Protein AF-A0A540WH13-F1 (afdb_monomer_lite)

Radius of gyration: 17.5 Å; chains: 1; bounding box: 42×27×44 Å

Sequence (142 aa):
AKARTNVIASYANALDASNQALQRQLSTQAQRVGMGDREYEIQQRINDAYADQADKLRELQLQMNAGQIDQETFEAERAQLLSKTLDRLQLIKDGYDELRQAEGNWLAGASAAWANYQQQASNAAQQMGDVVGTVIGGFEDA

Organism: NCBI:txid2590453

Secondary structure (DSSP, 8-state):
-HHHHHHHHHHHHHHHHHHHHHHHHHHHHTTS--HHHHHHHHHHHHHHHHHHHHHHHHHHHHHHHTTSS-HHHHHHHHHHHHHHHHHHHHHHHHHHHHHHHHH-S-TTTHHHHHHHHHHHHHHHHHHHHHHHHHHHHHHH--

pLDDT: mean 76.47, std 14.08, range [38.59, 97.5]

InterPro domains:
  IPR006431 Bacteriophage tail tape measure, C-terminal [PF09718] (104-142)

Structure (mmCIF, N/CA/C/O backbone):
data_AF-A0A540WH13-F1
#
_entry.id   AF-A0A540WH13-F1
#
loop_
_atom_site.group_PDB
_atom_site.id
_atom_site.type_symbol
_atom_site.label_atom_id
_atom_site.label_alt_id
_atom_site.label_comp_id
_atom_site.label_asym_id
_atom_site.label_entity_id
_atom_site.label_seq_id
_atom_site.pdbx_PDB_ins_code
_atom_site.Cartn_x
_atom_site.Cartn_y
_atom_site.Cartn_z
_atom_site.occupancy
_atom_site.B_iso_or_equiv
_atom_site.auth_seq_id
_atom_site.auth_comp_id
_atom_site.auth_asym_id
_atom_site.auth_atom_id
_atom_site.pdbx_PDB_model_num
ATOM 1 N N . ALA A 1 1 ? -20.656 -8.859 17.158 1.00 63.62 1 ALA A N 1
ATOM 2 C CA . ALA A 1 1 ? -20.284 -9.827 16.105 1.00 63.62 1 ALA A CA 1
ATOM 3 C C . ALA A 1 1 ? -20.591 -9.312 14.690 1.00 63.62 1 ALA A C 1
ATOM 5 O O . ALA A 1 1 ? -19.710 -8.713 14.097 1.00 63.62 1 ALA A O 1
ATOM 6 N N . LYS A 1 2 ? -21.822 -9.422 14.156 1.00 74.38 2 LYS A N 1
ATOM 7 C CA . LYS A 1 2 ? -22.111 -9.183 12.717 1.00 74.38 2 LYS A CA 1
ATOM 8 C C . LYS A 1 2 ? -21.697 -7.810 12.152 1.00 74.38 2 LYS A C 1
ATOM 10 O O . LYS A 1 2 ? -21.185 -7.741 11.041 1.00 74.38 2 LYS A O 1
ATOM 15 N N . ALA A 1 3 ? -21.896 -6.723 12.902 1.00 76.94 3 ALA A N 1
ATOM 16 C CA . ALA A 1 3 ? -21.484 -5.382 12.468 1.00 76.94 3 ALA A CA 1
ATOM 17 C C . ALA A 1 3 ? -19.953 -5.253 12.339 1.00 76.94 3 ALA A C 1
ATOM 19 O O . ALA A 1 3 ? -19.477 -4.711 11.349 1.00 76.94 3 ALA A O 1
ATOM 20 N N . ARG A 1 4 ? -19.196 -5.828 13.284 1.00 79.69 4 ARG A N 1
ATOM 21 C CA . ARG A 1 4 ? -17.725 -5.872 13.265 1.00 79.69 4 ARG A CA 1
ATOM 22 C C . ARG A 1 4 ? -17.208 -6.641 12.049 1.00 79.69 4 ARG A C 1
ATOM 24 O O . ARG A 1 4 ? -16.381 -6.133 11.304 1.00 79.69 4 ARG A O 1
ATOM 31 N N . THR A 1 5 ? -17.758 -7.831 11.806 1.00 77.56 5 THR A N 1
ATOM 32 C CA . THR A 1 5 ? -17.399 -8.663 10.648 1.00 77.56 5 THR A CA 1
ATOM 33 C C . THR A 1 5 ? -17.598 -7.916 9.328 1.00 77.56 5 THR A C 1
ATOM 35 O O . THR A 1 5 ? -16.755 -7.997 8.440 1.00 77.56 5 THR A O 1
ATOM 38 N N . ASN A 1 6 ? -18.683 -7.145 9.206 1.00 84.31 6 ASN A N 1
ATOM 39 C CA . ASN A 1 6 ? -18.946 -6.348 8.009 1.00 84.31 6 ASN A CA 1
ATOM 40 C C . ASN A 1 6 ? -17.923 -5.218 7.812 1.00 84.31 6 ASN A C 1
ATOM 42 O O . ASN A 1 6 ? -17.536 -4.958 6.676 1.00 84.31 6 ASN A O 1
ATOM 46 N N . VAL A 1 7 ? -17.485 -4.562 8.893 1.00 84.56 7 VAL A N 1
ATOM 47 C CA . VAL A 1 7 ? -16.480 -3.486 8.843 1.00 84.56 7 VAL A CA 1
ATOM 48 C C . VAL A 1 7 ? -15.136 -4.036 8.362 1.00 84.56 7 VAL A C 1
ATOM 50 O O . VAL A 1 7 ? -14.647 -3.587 7.325 1.00 84.56 7 VAL A O 1
ATOM 53 N N . ILE A 1 8 ? -14.636 -5.105 8.989 1.00 83.62 8 ILE A N 1
ATOM 54 C CA . ILE A 1 8 ? -13.374 -5.760 8.601 1.00 83.62 8 ILE A CA 1
ATOM 55 C C . ILE A 1 8 ? -13.428 -6.230 7.139 1.00 83.62 8 ILE A C 1
ATOM 57 O O . ILE A 1 8 ? -12.498 -5.998 6.366 1.00 83.62 8 ILE A O 1
ATOM 61 N N . ALA A 1 9 ? -14.539 -6.852 6.726 1.00 81.12 9 ALA A N 1
ATOM 62 C CA . ALA A 1 9 ? -14.719 -7.293 5.344 1.00 81.12 9 ALA A CA 1
ATOM 63 C C . ALA A 1 9 ? -14.735 -6.116 4.355 1.00 81.12 9 ALA A C 1
ATOM 65 O O . ALA A 1 9 ? -14.156 -6.206 3.272 1.00 81.12 9 ALA A O 1
ATOM 66 N N . SER A 1 10 ? -15.373 -4.997 4.712 1.00 86.06 10 SER A N 1
ATOM 67 C CA . SER A 1 10 ? -15.391 -3.798 3.868 1.00 86.06 10 SER A CA 1
ATOM 68 C C . SER A 1 10 ? -14.001 -3.179 3.711 1.00 86.06 10 SER A C 1
ATOM 70 O O . SER A 1 10 ? -13.625 -2.809 2.597 1.00 86.06 10 SER A O 1
ATOM 72 N N . TYR A 1 11 ? -13.215 -3.150 4.790 1.00 88.56 11 TYR A N 1
ATOM 73 C CA . TYR A 1 11 ? -11.835 -2.682 4.777 1.00 88.56 11 TYR A CA 1
ATOM 74 C C . TYR A 1 11 ? -10.956 -3.570 3.884 1.00 88.56 11 TYR A C 1
ATOM 76 O O . TYR A 1 11 ? -10.284 -3.072 2.979 1.00 88.56 11 TYR A O 1
ATOM 84 N N . ALA A 1 12 ? -11.042 -4.895 4.048 1.00 84.56 12 ALA A N 1
ATOM 85 C CA . ALA A 1 12 ? -10.324 -5.854 3.208 1.00 84.56 12 ALA A CA 1
ATOM 86 C C . ALA A 1 12 ? -10.680 -5.713 1.715 1.00 84.56 12 ALA A C 1
ATOM 88 O O . ALA A 1 12 ? -9.787 -5.700 0.867 1.00 84.56 12 ALA A O 1
ATOM 89 N N . ASN A 1 13 ? -11.965 -5.535 1.386 1.00 87.44 13 ASN A N 1
ATOM 90 C CA . ASN A 1 13 ? -12.420 -5.319 0.009 1.00 87.44 13 ASN A CA 1
ATOM 91 C C . ASN A 1 13 ? -11.865 -4.021 -0.600 1.00 87.44 13 ASN A C 1
ATOM 93 O O . ASN A 1 13 ? -11.520 -3.994 -1.781 1.00 87.44 13 ASN A O 1
ATOM 97 N N . ALA A 1 14 ? -11.763 -2.945 0.186 1.00 88.94 14 ALA A N 1
ATOM 98 C CA . ALA A 1 14 ? -11.192 -1.683 -0.281 1.00 88.94 14 ALA A CA 1
ATOM 99 C C . ALA A 1 14 ? -9.692 -1.816 -0.601 1.00 88.94 14 ALA A C 1
ATOM 101 O O . ALA A 1 14 ? -9.229 -1.317 -1.630 1.00 88.94 14 ALA A O 1
ATOM 102 N N . LEU A 1 15 ? -8.940 -2.525 0.248 1.00 90.44 15 LEU A N 1
ATOM 103 C CA . LEU A 1 15 ? -7.529 -2.832 -0.002 1.00 90.44 15 LEU A CA 1
ATOM 104 C C . LEU A 1 15 ? -7.354 -3.710 -1.248 1.00 90.44 15 LEU A C 1
ATOM 106 O O . LEU A 1 15 ? -6.479 -3.446 -2.073 1.00 90.44 15 LEU A O 1
ATOM 110 N N . ASP A 1 16 ? -8.217 -4.710 -1.423 1.00 84.50 16 ASP A N 1
ATOM 111 C CA . ASP A 1 16 ? -8.190 -5.584 -2.596 1.00 84.50 16 ASP A CA 1
ATOM 112 C C . ASP A 1 16 ? -8.458 -4.812 -3.895 1.00 84.50 16 ASP A C 1
ATOM 114 O O . ASP A 1 16 ? -7.705 -4.924 -4.863 1.00 84.50 16 ASP A O 1
ATOM 118 N N . ALA A 1 17 ? -9.466 -3.935 -3.895 1.00 86.06 17 ALA A N 1
ATOM 119 C CA . ALA A 1 17 ? -9.771 -3.074 -5.034 1.00 86.06 17 ALA A CA 1
ATOM 120 C C . ALA A 1 17 ? -8.589 -2.160 -5.417 1.00 86.06 17 ALA A C 1
ATOM 122 O O . ALA A 1 17 ? -8.334 -1.954 -6.608 1.00 86.06 17 ALA A O 1
ATOM 123 N N . SER A 1 18 ? -7.846 -1.650 -4.426 1.00 87.31 18 SER A N 1
ATOM 124 C CA . SER A 1 18 ? -6.618 -0.872 -4.648 1.00 87.31 18 SER A CA 1
ATOM 125 C C . SER A 1 18 ? -5.540 -1.706 -5.352 1.00 87.31 18 SER A C 1
ATOM 127 O O . SER A 1 18 ? -4.983 -1.283 -6.369 1.00 87.31 18 SER A O 1
ATOM 129 N N . ASN A 1 19 ? -5.306 -2.938 -4.889 1.00 89.25 19 ASN A N 1
ATOM 130 C CA . ASN A 1 19 ? -4.333 -3.848 -5.499 1.00 89.25 19 ASN A CA 1
ATOM 131 C C . ASN A 1 19 ? -4.720 -4.238 -6.935 1.00 89.25 19 ASN A C 1
ATOM 133 O O . ASN A 1 19 ? -3.872 -4.219 -7.829 1.00 89.25 19 ASN A O 1
ATOM 137 N N . GLN A 1 20 ? -6.003 -4.503 -7.195 1.00 87.44 20 GLN A N 1
ATOM 138 C CA . GLN A 1 20 ? -6.498 -4.768 -8.551 1.00 87.44 20 GLN A CA 1
ATOM 139 C C . GLN A 1 20 ? -6.301 -3.565 -9.487 1.00 87.44 20 GLN A C 1
ATOM 141 O O . GLN A 1 20 ? -5.990 -3.728 -10.670 1.00 87.44 20 GLN A O 1
ATOM 146 N N . ALA A 1 21 ? -6.485 -2.341 -8.984 1.00 84.44 21 ALA A N 1
ATOM 147 C CA . ALA A 1 21 ? -6.228 -1.133 -9.761 1.00 84.44 21 ALA A CA 1
ATOM 148 C C . ALA A 1 21 ? -4.739 -0.987 -10.103 1.00 84.44 21 ALA A C 1
ATOM 150 O O . ALA A 1 21 ? -4.410 -0.715 -11.261 1.00 84.44 21 ALA A O 1
ATOM 151 N N . LEU A 1 22 ? -3.849 -1.245 -9.138 1.00 85.50 22 LEU A N 1
ATOM 152 C CA . LEU A 1 22 ? -2.408 -1.251 -9.374 1.00 85.50 22 LEU A CA 1
ATOM 153 C C . LEU A 1 22 ? -2.013 -2.290 -10.429 1.00 85.50 22 LEU A C 1
ATOM 155 O O . LEU A 1 22 ? -1.260 -1.959 -11.340 1.00 85.50 22 LEU A O 1
ATOM 159 N N . GLN A 1 23 ? -2.539 -3.514 -10.348 1.00 82.81 23 GLN A N 1
ATOM 160 C CA . GLN A 1 23 ? -2.242 -4.571 -11.318 1.00 82.81 23 GLN A CA 1
ATOM 161 C C . GLN A 1 23 ? -2.582 -4.138 -12.753 1.00 82.81 23 GLN A C 1
ATOM 163 O O . GLN A 1 23 ? -1.766 -4.282 -13.666 1.00 82.81 23 GLN A O 1
ATOM 168 N N . ARG A 1 24 ? -3.757 -3.520 -12.954 1.00 81.75 24 ARG A N 1
ATOM 169 C CA . ARG A 1 24 ? -4.146 -2.954 -14.258 1.00 81.75 24 ARG A CA 1
ATOM 170 C C . ARG A 1 24 ? -3.177 -1.861 -14.715 1.00 81.75 24 ARG A C 1
ATOM 172 O O . ARG A 1 24 ? -2.756 -1.859 -15.873 1.00 81.75 24 ARG A O 1
ATOM 179 N N . GLN A 1 25 ? -2.785 -0.956 -13.820 1.00 81.75 25 GLN A N 1
ATOM 180 C CA . GLN A 1 25 ? -1.830 0.108 -14.137 1.00 81.75 25 GLN A CA 1
ATOM 181 C C . GLN A 1 25 ? -0.455 -0.448 -14.539 1.00 81.75 25 GLN A C 1
ATOM 183 O O . GLN A 1 25 ? 0.110 0.008 -15.536 1.00 81.75 25 GLN A O 1
ATOM 188 N N . LEU A 1 26 ? 0.060 -1.436 -13.800 1.00 78.56 26 LEU A N 1
ATOM 189 C CA . LEU A 1 26 ? 1.335 -2.098 -14.083 1.00 78.56 26 LEU A CA 1
ATOM 190 C C . LEU A 1 26 ? 1.330 -2.701 -15.486 1.00 78.56 26 LEU A C 1
ATOM 192 O O . LEU A 1 26 ? 2.203 -2.367 -16.283 1.00 78.56 26 LEU A O 1
ATOM 196 N N . SER A 1 27 ? 0.289 -3.468 -15.827 1.00 72.81 27 SER A N 1
ATOM 197 C CA . SER A 1 27 ? 0.152 -4.081 -17.157 1.00 72.81 27 SER A CA 1
ATOM 198 C C . SER A 1 27 ? 0.159 -3.064 -18.312 1.00 72.81 27 SER A C 1
ATOM 200 O O . SER A 1 27 ? 0.566 -3.393 -19.423 1.00 72.81 27 SER A O 1
ATOM 202 N N . THR A 1 28 ? -0.235 -1.810 -18.054 1.00 70.62 28 THR A N 1
ATOM 203 C CA . THR A 1 28 ? -0.291 -0.742 -19.067 1.00 70.62 28 THR A CA 1
ATOM 204 C C . THR A 1 28 ? 1.026 0.041 -19.192 1.00 70.62 28 THR A C 1
ATOM 206 O O . THR A 1 28 ? 1.404 0.433 -20.295 1.00 70.62 28 THR A O 1
ATOM 209 N N . GLN A 1 29 ? 1.726 0.319 -18.083 1.00 68.69 29 GLN A N 1
ATOM 210 C CA . GLN A 1 29 ? 2.955 1.143 -18.088 1.00 68.69 29 GLN A CA 1
ATOM 211 C C . GLN A 1 29 ? 4.201 0.356 -18.502 1.00 68.69 29 GLN A C 1
ATOM 213 O O . GLN A 1 29 ? 5.076 0.888 -19.185 1.00 68.69 29 GLN A O 1
ATOM 218 N N . ALA A 1 30 ? 4.208 -0.928 -18.161 1.00 62.84 30 ALA A N 1
ATOM 219 C CA . ALA A 1 30 ? 5.192 -1.941 -18.501 1.00 62.84 30 ALA A CA 1
ATOM 220 C C . ALA A 1 30 ? 5.767 -1.873 -19.935 1.00 62.84 30 ALA A C 1
ATOM 222 O O . ALA A 1 30 ? 6.952 -2.124 -20.140 1.00 62.84 30 ALA A O 1
ATOM 223 N N . GLN A 1 31 ? 4.949 -1.491 -20.920 1.00 61.62 31 GLN A N 1
ATOM 224 C CA . GLN A 1 31 ? 5.300 -1.504 -22.345 1.00 61.62 31 GLN A CA 1
ATOM 225 C C . GLN A 1 31 ? 6.045 -0.248 -22.844 1.00 61.62 31 GLN A C 1
ATOM 227 O O . GLN A 1 31 ? 6.370 -0.167 -24.027 1.00 61.62 31 GLN A O 1
ATOM 232 N N . ARG A 1 32 ? 6.258 0.776 -22.001 1.00 64.25 32 ARG A N 1
ATOM 233 C CA . ARG A 1 32 ? 6.697 2.117 -22.455 1.00 64.25 32 ARG A CA 1
ATOM 234 C C . ARG A 1 32 ? 8.036 2.610 -21.900 1.00 64.25 32 ARG A C 1
ATOM 236 O O . ARG A 1 32 ? 8.471 3.688 -22.297 1.00 64.25 32 ARG A O 1
ATOM 243 N N . VAL A 1 33 ? 8.672 1.874 -20.992 1.00 66.56 33 VAL A N 1
ATOM 244 C CA . VAL A 1 33 ? 9.768 2.394 -20.154 1.00 66.56 33 VAL A CA 1
ATOM 245 C C . VAL A 1 33 ? 11.122 1.776 -20.538 1.00 66.56 33 VAL A C 1
ATOM 247 O O . VAL A 1 33 ? 11.227 0.572 -20.773 1.00 66.56 33 VAL A O 1
ATOM 250 N N . GLY A 1 34 ? 12.176 2.600 -20.609 1.00 69.31 34 GLY A N 1
ATOM 251 C CA . GLY A 1 34 ? 13.557 2.157 -20.851 1.00 69.31 34 GLY A CA 1
ATOM 252 C C . GLY A 1 34 ? 14.150 1.361 -19.677 1.00 69.31 34 GLY A C 1
ATOM 253 O O . GLY A 1 34 ? 13.589 1.323 -18.590 1.00 69.31 34 GLY A O 1
ATOM 254 N N . MET A 1 35 ? 15.295 0.692 -19.867 1.00 65.69 35 MET A N 1
ATOM 255 C CA . MET A 1 35 ? 15.851 -0.220 -18.845 1.00 65.69 35 MET A CA 1
ATOM 256 C C . MET A 1 35 ? 16.214 0.467 -17.512 1.00 65.69 35 MET A C 1
ATOM 258 O O . MET A 1 35 ? 15.837 -0.040 -16.463 1.00 65.69 35 MET A O 1
ATOM 262 N N . GLY A 1 36 ? 16.900 1.618 -17.531 1.00 67.88 36 GLY A N 1
ATOM 263 C CA . GLY A 1 36 ? 17.268 2.337 -16.297 1.00 67.88 36 GLY A CA 1
ATOM 264 C C . GLY A 1 36 ? 16.071 2.979 -15.589 1.00 67.88 36 GLY A C 1
ATOM 265 O O . GLY A 1 36 ? 15.970 2.944 -14.365 1.00 67.88 36 GLY A O 1
ATOM 266 N N . ASP A 1 37 ? 15.118 3.488 -16.369 1.00 77.00 37 ASP A N 1
ATOM 267 C CA . ASP A 1 37 ? 13.876 4.053 -15.841 1.00 77.00 37 ASP A CA 1
ATOM 268 C C . ASP A 1 37 ? 13.029 2.980 -15.135 1.00 77.00 37 ASP A C 1
ATOM 270 O O . ASP A 1 37 ? 12.396 3.271 -14.122 1.00 77.00 37 ASP A O 1
ATOM 274 N N . ARG A 1 38 ? 13.077 1.721 -15.602 1.00 76.69 38 ARG A N 1
ATOM 275 C CA . ARG A 1 38 ? 12.384 0.590 -14.964 1.00 76.69 38 ARG A CA 1
ATOM 276 C C . ARG A 1 38 ? 12.909 0.279 -13.565 1.00 76.69 38 ARG A C 1
ATOM 278 O O . ARG A 1 38 ? 12.107 0.055 -12.666 1.00 76.69 38 ARG A O 1
ATOM 285 N N . GLU A 1 39 ? 14.224 0.265 -13.349 1.00 73.00 39 GLU A N 1
ATOM 286 C CA . GLU A 1 39 ? 14.787 -0.011 -12.015 1.00 73.00 39 GLU A CA 1
ATOM 287 C C . GLU A 1 39 ? 14.375 1.058 -10.996 1.00 73.00 39 GLU A C 1
ATOM 289 O O . GLU A 1 39 ? 13.963 0.738 -9.878 1.00 73.00 39 GLU A O 1
ATOM 294 N N . TYR A 1 40 ? 14.425 2.328 -11.406 1.00 77.81 40 TYR A N 1
ATOM 295 C CA . TYR A 1 40 ? 13.953 3.439 -10.586 1.00 77.81 40 TYR A CA 1
ATOM 296 C C . TYR A 1 40 ? 12.451 3.332 -10.296 1.00 77.81 40 TYR A C 1
ATOM 298 O O . TYR A 1 40 ? 12.029 3.491 -9.150 1.00 77.81 40 TYR A O 1
ATOM 306 N N . GLU A 1 41 ? 11.646 3.016 -11.310 1.00 82.50 41 GLU A N 1
ATOM 307 C CA . GLU A 1 41 ? 10.201 2.842 -11.173 1.00 82.50 41 GLU A CA 1
ATOM 308 C C . GLU A 1 41 ? 9.846 1.707 -10.201 1.00 82.50 41 GLU A C 1
ATOM 310 O O . GLU A 1 41 ? 8.986 1.887 -9.339 1.00 82.50 41 GLU A O 1
ATOM 315 N N . ILE A 1 42 ? 10.539 0.564 -10.273 1.00 81.38 42 ILE A N 1
ATOM 316 C CA . ILE A 1 42 ? 10.365 -0.550 -9.328 1.00 81.38 42 ILE A CA 1
ATOM 317 C C . ILE A 1 42 ? 10.614 -0.073 -7.899 1.00 81.38 42 ILE A C 1
ATOM 319 O O . ILE A 1 42 ? 9.780 -0.296 -7.019 1.00 81.38 42 ILE A O 1
ATOM 323 N N . GLN A 1 43 ? 11.734 0.618 -7.666 1.00 81.69 43 GLN A N 1
ATOM 324 C CA . GLN A 1 43 ? 12.071 1.120 -6.337 1.00 81.69 43 GLN A CA 1
ATOM 325 C C . GLN A 1 43 ? 11.031 2.126 -5.828 1.00 81.69 43 GLN A C 1
ATOM 327 O O . GLN A 1 43 ? 10.641 2.054 -4.663 1.00 81.69 43 GLN A O 1
ATOM 332 N N . GLN A 1 44 ? 10.555 3.036 -6.685 1.00 85.81 44 GLN A N 1
ATOM 333 C CA . GLN A 1 44 ? 9.488 3.978 -6.333 1.00 85.81 44 GLN A CA 1
ATOM 334 C C . GLN A 1 44 ? 8.205 3.242 -5.944 1.00 85.81 44 GLN A C 1
ATOM 336 O O . GLN A 1 44 ? 7.660 3.496 -4.879 1.00 85.81 44 GLN A O 1
ATOM 341 N N . ARG A 1 45 ? 7.770 2.252 -6.729 1.00 87.62 45 ARG A N 1
ATOM 342 C CA . ARG A 1 45 ? 6.543 1.492 -6.442 1.00 87.62 45 ARG A CA 1
ATOM 343 C C . ARG A 1 45 ? 6.620 0.688 -5.146 1.00 87.62 45 ARG A C 1
ATOM 345 O O . ARG A 1 45 ? 5.614 0.574 -4.447 1.00 87.62 45 ARG A O 1
ATOM 352 N N . ILE A 1 46 ? 7.792 0.138 -4.826 1.00 85.44 46 ILE A N 1
ATOM 353 C CA . ILE A 1 46 ? 8.041 -0.522 -3.538 1.00 85.44 46 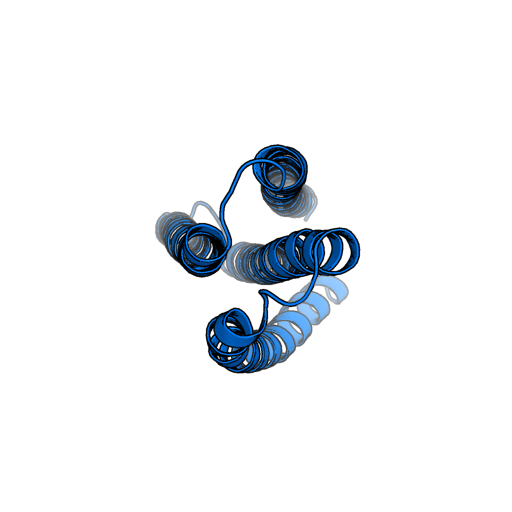ILE A CA 1
ATOM 354 C C . ILE A 1 46 ? 7.933 0.500 -2.400 1.00 85.44 46 ILE A C 1
ATOM 356 O O . ILE A 1 46 ? 7.227 0.255 -1.423 1.00 85.44 46 ILE A O 1
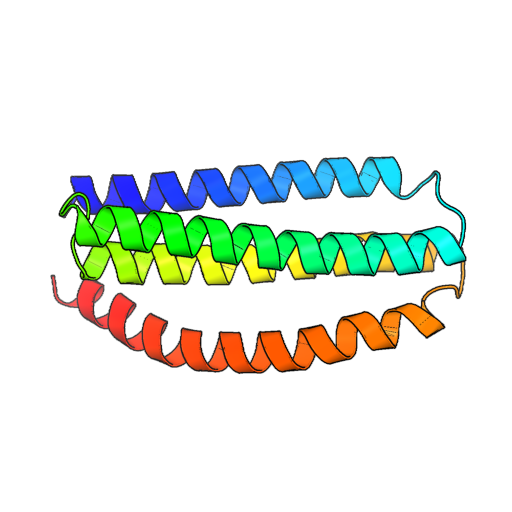ATOM 360 N N . ASN A 1 47 ? 8.584 1.658 -2.536 1.00 84.06 47 ASN A N 1
ATOM 361 C CA . ASN A 1 47 ? 8.519 2.724 -1.535 1.00 84.06 47 ASN A CA 1
ATOM 362 C C . ASN A 1 47 ? 7.079 3.222 -1.329 1.00 84.06 47 ASN A C 1
ATOM 364 O O . ASN A 1 47 ? 6.648 3.373 -0.188 1.00 84.06 47 ASN A O 1
ATOM 368 N N . ASP A 1 48 ? 6.321 3.405 -2.411 1.00 89.81 48 ASP A N 1
ATOM 369 C CA . ASP A 1 48 ? 4.923 3.838 -2.376 1.00 89.81 48 ASP A CA 1
ATOM 370 C C . ASP A 1 48 ? 4.028 2.833 -1.646 1.00 89.81 48 ASP A C 1
ATOM 372 O O . ASP A 1 48 ? 3.129 3.228 -0.907 1.00 89.81 48 ASP A O 1
ATOM 376 N N . ALA A 1 49 ? 4.261 1.528 -1.824 1.00 87.94 49 ALA A N 1
ATOM 377 C CA . ALA A 1 49 ? 3.510 0.496 -1.111 1.00 87.94 49 ALA A CA 1
ATOM 378 C C . ALA A 1 49 ? 3.740 0.565 0.410 1.00 87.94 49 ALA A C 1
ATOM 380 O O . ALA A 1 49 ? 2.793 0.395 1.180 1.00 87.94 49 ALA A O 1
ATOM 381 N N . TYR A 1 50 ? 4.970 0.853 0.846 1.00 84.25 50 TYR A N 1
ATOM 382 C CA . TYR A 1 50 ? 5.282 1.030 2.266 1.00 84.25 50 TYR A CA 1
ATOM 383 C C . TYR A 1 50 ? 4.777 2.357 2.832 1.00 84.25 50 TYR A C 1
ATOM 385 O O . TYR A 1 50 ? 4.291 2.387 3.962 1.00 84.25 50 TYR A O 1
ATOM 393 N N 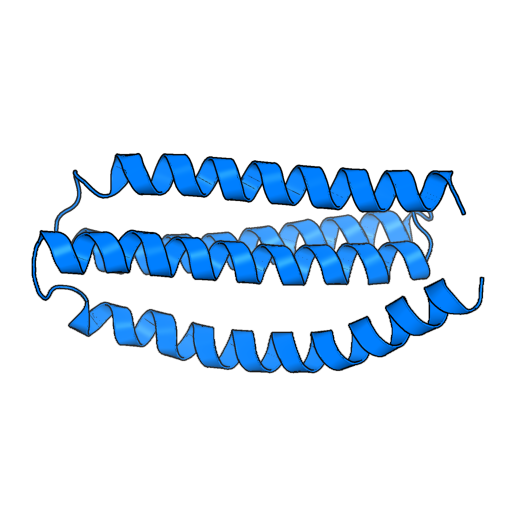. ALA A 1 51 ? 4.857 3.443 2.063 1.00 86.31 51 ALA A N 1
ATOM 394 C CA . ALA A 1 51 ? 4.297 4.730 2.463 1.00 86.31 51 ALA A CA 1
ATOM 395 C C . ALA A 1 51 ? 2.776 4.623 2.674 1.00 86.31 51 ALA A C 1
ATOM 397 O O . ALA A 1 51 ? 2.274 4.999 3.732 1.00 86.31 51 ALA A O 1
ATOM 398 N N . ASP A 1 52 ? 2.069 4.002 1.725 1.00 91.25 52 ASP A N 1
ATOM 399 C CA . ASP A 1 52 ? 0.627 3.745 1.807 1.00 91.25 52 ASP A CA 1
ATOM 400 C C . ASP A 1 52 ? 0.260 2.880 3.025 1.00 91.25 52 ASP A C 1
ATOM 402 O O . ASP A 1 52 ? -0.692 3.182 3.746 1.00 91.25 52 ASP A O 1
ATO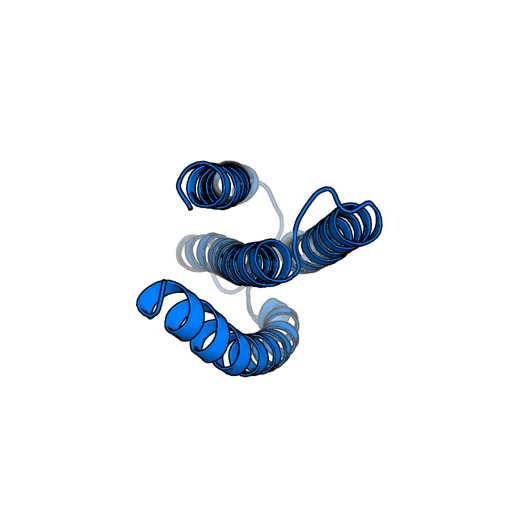M 406 N N . GLN A 1 53 ? 1.049 1.839 3.316 1.00 89.81 53 GLN A N 1
ATOM 407 C CA . GLN A 1 53 ? 0.875 1.040 4.530 1.00 89.81 53 GLN A CA 1
ATOM 408 C C . GLN A 1 53 ? 1.031 1.887 5.801 1.00 89.81 53 GLN A C 1
ATOM 410 O O . GLN A 1 53 ? 0.203 1.791 6.707 1.00 89.81 53 GLN A O 1
ATOM 415 N N . ALA A 1 54 ? 2.085 2.701 5.888 1.00 86.62 54 ALA A N 1
ATOM 416 C CA . ALA A 1 54 ? 2.361 3.520 7.064 1.00 86.62 54 ALA A CA 1
ATOM 417 C C . ALA A 1 54 ? 1.256 4.559 7.314 1.00 86.62 54 ALA A C 1
ATOM 419 O O . ALA A 1 54 ? 0.859 4.777 8.462 1.00 86.62 54 ALA A O 1
ATOM 420 N N . ASP A 1 55 ? 0.734 5.167 6.249 1.00 93.62 55 ASP A N 1
ATOM 421 C CA . ASP A 1 55 ? -0.365 6.125 6.334 1.00 93.62 55 ASP A CA 1
ATOM 422 C C . ASP A 1 55 ? -1.664 5.450 6.791 1.00 93.62 55 ASP A C 1
ATOM 424 O O . ASP A 1 55 ? -2.282 5.909 7.754 1.00 93.62 55 ASP A O 1
ATOM 428 N N . LYS A 1 56 ? -2.027 4.302 6.208 1.00 94.25 56 LYS A N 1
ATOM 429 C CA . LYS A 1 56 ? -3.214 3.533 6.625 1.00 94.25 56 LYS A CA 1
ATOM 430 C C . LYS A 1 56 ? -3.109 3.011 8.057 1.00 94.25 56 LYS A C 1
ATOM 432 O O . LYS A 1 56 ? -4.098 3.016 8.784 1.00 94.25 56 LYS A O 1
ATOM 437 N N . LEU A 1 57 ? -1.921 2.594 8.497 1.00 92.56 57 LEU A N 1
ATOM 438 C CA . LEU A 1 57 ? -1.701 2.181 9.885 1.00 92.56 57 LEU A CA 1
ATOM 439 C C . LEU A 1 57 ? -1.875 3.361 10.851 1.00 92.56 57 LEU A C 1
ATOM 441 O O . LEU A 1 57 ? -2.462 3.204 11.922 1.00 92.56 57 LEU A O 1
ATOM 445 N N . ARG A 1 58 ? -1.405 4.556 10.467 1.00 94.31 58 ARG A N 1
ATOM 446 C CA . ARG A 1 58 ? -1.637 5.785 11.236 1.00 94.31 58 ARG A CA 1
ATOM 447 C C . ARG A 1 58 ? -3.129 6.098 11.330 1.00 94.31 58 ARG A C 1
ATOM 449 O O . ARG A 1 58 ? -3.599 6.432 12.414 1.00 94.31 58 ARG A O 1
ATOM 456 N N . GLU A 1 59 ? -3.870 5.973 10.232 1.00 96.25 59 GLU A N 1
ATOM 457 C CA . GLU A 1 59 ? -5.327 6.152 10.218 1.00 96.25 59 GLU A CA 1
ATOM 458 C C . GLU A 1 59 ? -6.033 5.160 11.152 1.00 96.25 59 GLU A C 1
ATOM 460 O O . GLU A 1 59 ? -6.828 5.589 11.987 1.00 96.25 59 GLU A O 1
ATOM 465 N N . LEU A 1 60 ? -5.692 3.868 11.091 1.00 95.00 60 LEU A N 1
ATOM 466 C CA . LEU A 1 60 ? -6.224 2.845 12.004 1.00 95.00 60 LEU A CA 1
ATOM 467 C C . LEU A 1 60 ? -5.955 3.192 13.475 1.00 95.00 60 LEU A C 1
ATOM 469 O O . LEU A 1 60 ? -6.852 3.118 14.315 1.00 95.00 60 LEU A O 1
ATOM 473 N N . GLN A 1 61 ? -4.736 3.637 13.796 1.00 93.94 61 GLN A N 1
ATOM 474 C CA . GLN A 1 61 ? -4.381 4.048 15.156 1.00 93.94 61 GLN A CA 1
ATOM 475 C C . GLN A 1 61 ? -5.213 5.250 15.627 1.00 93.94 61 GLN A C 1
ATOM 477 O O . GLN A 1 61 ? -5.625 5.305 16.787 1.00 93.94 61 GLN A O 1
ATOM 482 N N . LEU A 1 62 ? -5.468 6.219 14.743 1.00 97.50 62 LEU A N 1
ATOM 483 C CA . LEU A 1 62 ? -6.311 7.373 15.053 1.00 97.50 62 LEU A CA 1
ATOM 484 C C . LEU A 1 62 ? -7.763 6.956 15.313 1.00 97.50 62 LEU A C 1
ATOM 486 O O . LEU A 1 62 ? -8.359 7.447 16.271 1.00 97.50 62 LEU A O 1
ATOM 490 N N . GLN A 1 63 ? -8.309 6.029 14.520 1.00 96.38 63 GLN A N 1
ATOM 491 C CA . GLN A 1 63 ? -9.657 5.489 14.725 1.00 96.38 63 GLN A CA 1
ATOM 492 C C . GLN A 1 63 ? -9.778 4.773 16.076 1.00 96.38 63 GLN A C 1
ATOM 494 O O . GLN A 1 63 ? -10.744 4.999 16.810 1.00 96.38 63 GLN A O 1
ATOM 499 N N . MET A 1 64 ? -8.775 3.970 16.445 1.00 96.00 64 MET A N 1
ATOM 500 C CA . MET A 1 64 ? -8.735 3.298 17.745 1.00 96.00 64 MET A CA 1
ATOM 501 C C . MET A 1 64 ? -8.649 4.306 18.900 1.00 96.00 64 MET A C 1
ATOM 503 O O . MET A 1 64 ? -9.436 4.237 19.842 1.00 96.00 64 MET A O 1
ATOM 507 N N . ASN A 1 65 ? -7.754 5.296 18.810 1.00 96.06 65 ASN A N 1
ATOM 508 C CA . ASN A 1 65 ? -7.610 6.341 19.832 1.00 96.06 65 ASN A CA 1
ATOM 509 C C . ASN A 1 65 ? -8.884 7.188 19.995 1.00 96.06 65 ASN A C 1
ATOM 511 O O . ASN A 1 65 ? -9.167 7.678 21.086 1.00 96.06 65 ASN A O 1
ATOM 515 N N . ALA A 1 66 ? -9.648 7.365 18.915 1.00 97.00 66 ALA A N 1
ATOM 516 C CA . ALA A 1 66 ? -10.937 8.051 18.922 1.00 97.00 66 ALA A CA 1
ATOM 517 C C . ALA A 1 66 ? -12.101 7.165 19.415 1.00 97.00 66 ALA A C 1
ATOM 519 O O . ALA A 1 66 ? -13.235 7.640 19.479 1.00 97.00 66 ALA A O 1
ATOM 520 N N . GLY A 1 67 ? -11.850 5.891 19.739 1.00 94.94 67 GLY A N 1
ATOM 521 C CA . GLY A 1 67 ? -12.871 4.927 20.156 1.00 94.94 67 GLY A CA 1
ATOM 522 C C . GLY A 1 67 ? -13.839 4.523 19.040 1.00 94.94 67 GLY A C 1
ATOM 523 O O . GLY A 1 67 ? -14.930 4.035 19.326 1.00 94.94 67 GLY A O 1
ATOM 524 N N . GLN A 1 68 ? -13.474 4.753 17.775 1.00 95.06 68 GLN A N 1
ATOM 525 C CA . GLN A 1 68 ? -14.295 4.393 16.613 1.00 95.06 68 GLN A CA 1
ATOM 526 C C . GLN A 1 68 ? -14.230 2.893 16.308 1.00 95.06 68 GLN A C 1
ATOM 528 O O . GLN A 1 68 ? -15.193 2.331 15.790 1.00 95.06 68 GLN A O 1
ATOM 533 N N . ILE A 1 69 ? -13.111 2.256 16.658 1.00 93.94 69 ILE A N 1
ATOM 534 C CA . ILE A 1 69 ? -12.897 0.811 16.586 1.00 93.94 69 ILE A CA 1
ATOM 535 C C . ILE A 1 69 ? -12.349 0.314 17.926 1.00 93.94 69 ILE A C 1
ATOM 537 O O . ILE A 1 69 ? -11.675 1.056 18.645 1.00 93.94 69 ILE A O 1
ATOM 541 N N . ASP A 1 70 ? -12.652 -0.934 18.272 1.00 91.19 70 ASP A N 1
ATOM 542 C CA . ASP A 1 70 ? -12.069 -1.597 19.440 1.00 91.19 70 ASP A CA 1
ATOM 543 C C . ASP A 1 70 ? -10.696 -2.213 19.112 1.00 91.19 70 ASP A C 1
ATOM 545 O O . ASP A 1 70 ? -10.308 -2.321 17.946 1.00 91.19 70 ASP A O 1
ATOM 549 N N . GLN A 1 71 ? -9.951 -2.618 20.149 1.00 88.88 71 GLN A N 1
ATOM 550 C CA . GLN A 1 71 ? -8.617 -3.222 20.003 1.00 88.88 71 GLN A CA 1
ATOM 551 C C . GLN A 1 71 ? -8.639 -4.447 19.077 1.00 88.88 71 GLN A C 1
ATOM 553 O O . GLN A 1 71 ? -7.720 -4.655 18.294 1.00 88.88 71 GLN A O 1
ATOM 558 N N . GLU A 1 72 ? -9.690 -5.259 19.159 1.00 86.19 72 GLU A N 1
ATOM 559 C CA . GLU A 1 72 ? -9.821 -6.480 18.366 1.00 86.19 72 GLU A CA 1
ATOM 560 C C . GLU A 1 72 ? -10.000 -6.165 16.872 1.00 86.19 72 GLU A C 1
ATOM 562 O O . GLU A 1 72 ? -9.334 -6.756 16.023 1.00 86.19 72 GLU A O 1
ATOM 567 N N . THR A 1 73 ? -10.846 -5.184 16.545 1.00 88.06 73 THR A N 1
ATOM 568 C CA . THR A 1 73 ? -11.037 -4.691 15.173 1.00 88.06 73 THR A CA 1
ATOM 569 C C . THR A 1 73 ? -9.753 -4.057 14.645 1.00 88.06 73 THR A C 1
ATOM 571 O O . THR A 1 73 ? -9.373 -4.329 13.510 1.00 88.06 73 THR A O 1
ATOM 574 N N . PHE A 1 74 ? -9.047 -3.282 15.474 1.00 90.56 74 PHE A N 1
ATOM 575 C CA . PHE A 1 74 ? -7.754 -2.698 15.118 1.00 90.56 74 PHE A CA 1
ATOM 576 C C . PHE A 1 74 ? -6.718 -3.767 14.744 1.00 90.56 74 PHE A C 1
ATOM 578 O O . PHE A 1 74 ? -6.110 -3.672 13.679 1.00 90.56 74 PHE A O 1
ATOM 585 N N . GLU A 1 75 ? -6.531 -4.803 15.570 1.00 86.44 75 GLU A N 1
ATOM 586 C CA . GLU A 1 75 ? -5.568 -5.874 15.272 1.00 86.44 75 GLU A CA 1
ATOM 587 C C . GLU A 1 75 ? -5.959 -6.660 14.012 1.00 86.44 75 GLU A C 1
ATOM 589 O O . GLU A 1 75 ? -5.099 -6.979 13.186 1.00 86.44 75 GLU A O 1
ATOM 594 N N . ALA A 1 76 ? -7.256 -6.922 13.816 1.00 83.44 76 ALA A N 1
ATOM 595 C CA . ALA A 1 76 ? -7.751 -7.600 12.623 1.00 83.44 76 ALA A CA 1
ATOM 596 C C . ALA A 1 76 ? -7.511 -6.778 11.344 1.00 83.44 76 ALA A C 1
ATOM 598 O O . ALA A 1 76 ? -6.973 -7.301 10.366 1.00 83.44 76 ALA A O 1
ATOM 599 N N . GLU A 1 77 ? -7.860 -5.489 11.338 1.00 88.94 77 GLU A N 1
ATOM 600 C CA . GLU A 1 77 ? -7.648 -4.608 10.183 1.00 88.94 77 GLU A CA 1
ATOM 601 C C . GLU A 1 77 ? -6.162 -4.347 9.923 1.00 88.94 77 GLU A C 1
ATOM 603 O O . GLU A 1 77 ? -5.732 -4.362 8.768 1.00 88.94 77 GLU A O 1
ATOM 608 N N . ARG A 1 78 ? -5.343 -4.221 10.973 1.00 88.56 78 ARG A N 1
ATOM 609 C CA . ARG A 1 78 ? -3.880 -4.148 10.864 1.00 88.56 78 ARG A CA 1
ATOM 610 C C . ARG A 1 78 ? -3.299 -5.397 10.198 1.00 88.56 78 ARG A C 1
ATOM 612 O O . ARG A 1 78 ? -2.428 -5.274 9.334 1.00 88.56 78 ARG A O 1
ATOM 619 N N . ALA A 1 79 ? -3.771 -6.590 10.561 1.00 83.50 79 ALA A N 1
ATOM 620 C CA . ALA A 1 79 ? -3.340 -7.832 9.923 1.00 83.50 79 ALA A CA 1
ATOM 621 C C . ALA A 1 79 ? -3.760 -7.885 8.443 1.00 83.50 79 ALA A C 1
ATOM 623 O O . ALA A 1 79 ? -2.945 -8.231 7.586 1.00 83.50 79 ALA A O 1
ATOM 624 N N . GLN A 1 80 ? -4.993 -7.480 8.115 1.00 85.00 80 GLN A N 1
ATOM 625 C CA . GLN A 1 80 ? -5.454 -7.393 6.721 1.00 85.00 80 GLN A CA 1
ATOM 626 C C . GLN A 1 80 ? -4.626 -6.397 5.901 1.00 85.00 80 GLN A C 1
ATOM 628 O O . GLN A 1 80 ? -4.227 -6.708 4.778 1.00 85.00 80 GLN A O 1
ATOM 633 N N . LEU A 1 81 ? -4.314 -5.231 6.473 1.00 88.38 81 LEU A N 1
ATOM 634 C CA . LEU A 1 81 ? -3.450 -4.230 5.856 1.00 88.38 81 LEU A CA 1
ATOM 635 C C . LEU A 1 81 ? -2.075 -4.814 5.524 1.00 88.38 81 LEU A C 1
ATOM 637 O O . LEU A 1 81 ? -1.627 -4.703 4.385 1.00 88.38 81 LEU A O 1
ATOM 641 N N . LEU A 1 82 ? -1.436 -5.487 6.485 1.00 84.88 82 LEU A N 1
ATOM 642 C CA . LEU A 1 82 ? -0.133 -6.114 6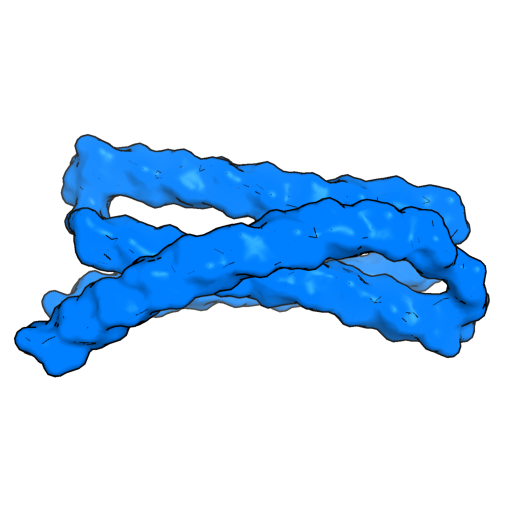.275 1.00 84.88 82 LEU A CA 1
ATOM 643 C C . LEU A 1 82 ? -0.178 -7.168 5.161 1.00 84.88 82 LEU A C 1
ATOM 645 O O . LEU A 1 82 ? 0.657 -7.129 4.257 1.00 84.88 82 LEU A O 1
ATOM 649 N N . SER A 1 83 ? -1.188 -8.046 5.183 1.00 82.56 83 SER A N 1
ATOM 650 C CA . SER A 1 83 ? -1.405 -9.050 4.133 1.00 82.56 83 SER A CA 1
ATOM 651 C C . SER A 1 83 ? -1.481 -8.407 2.753 1.00 82.56 83 SER A C 1
ATOM 653 O O . SER A 1 83 ? -0.803 -8.829 1.820 1.00 82.56 83 SER A O 1
ATOM 655 N N . LYS A 1 84 ? -2.294 -7.356 2.617 1.00 87.12 84 LYS A N 1
ATOM 656 C CA . LYS A 1 84 ? -2.549 -6.715 1.327 1.00 87.12 84 LYS A CA 1
ATOM 657 C C . LYS A 1 84 ? -1.366 -5.889 0.836 1.00 87.12 84 LYS A C 1
ATOM 659 O O . LYS A 1 84 ? -1.181 -5.780 -0.376 1.00 87.12 84 LYS A O 1
ATOM 664 N N . THR A 1 85 ? -0.529 -5.365 1.730 1.00 85.88 85 THR A N 1
ATOM 665 C CA . THR A 1 85 ? 0.761 -4.772 1.353 1.00 85.88 85 THR A CA 1
ATOM 666 C C . THR A 1 85 ? 1.705 -5.822 0.762 1.00 85.88 85 THR A C 1
ATOM 668 O O . THR A 1 85 ? 2.339 -5.552 -0.257 1.00 85.88 85 THR A O 1
ATOM 671 N N . LEU A 1 86 ? 1.774 -7.026 1.343 1.00 84.06 86 LEU A N 1
ATOM 672 C CA . LEU A 1 86 ? 2.585 -8.120 0.794 1.00 84.06 86 LEU A CA 1
ATOM 673 C C . LEU A 1 86 ? 2.060 -8.580 -0.575 1.00 84.06 86 LEU A C 1
ATOM 675 O O . LEU A 1 86 ? 2.851 -8.693 -1.512 1.00 84.06 86 LEU A O 1
ATOM 679 N N . ASP A 1 87 ? 0.739 -8.731 -0.729 1.00 84.94 87 ASP A N 1
ATOM 680 C CA . ASP A 1 87 ? 0.106 -9.020 -2.028 1.00 84.94 87 ASP A CA 1
ATOM 681 C C . ASP A 1 87 ? 0.496 -7.965 -3.079 1.00 84.94 87 ASP A C 1
ATOM 683 O O . ASP A 1 87 ? 0.858 -8.292 -4.209 1.00 84.94 87 ASP A O 1
ATOM 687 N N . ARG A 1 88 ? 0.469 -6.678 -2.706 1.00 89.88 88 ARG A N 1
ATOM 688 C CA . ARG A 1 88 ? 0.834 -5.559 -3.588 1.00 89.88 88 ARG A CA 1
ATOM 689 C C . ARG A 1 88 ? 2.284 -5.648 -4.059 1.00 89.88 88 ARG A C 1
ATOM 691 O O . ARG A 1 88 ? 2.567 -5.416 -5.232 1.00 89.88 88 ARG A O 1
ATOM 698 N N . LEU A 1 89 ? 3.200 -5.970 -3.151 1.00 86.75 89 LEU A N 1
ATOM 699 C CA . LEU A 1 89 ? 4.627 -6.090 -3.448 1.00 86.75 89 LEU A CA 1
ATOM 700 C C . LEU A 1 89 ? 4.909 -7.302 -4.346 1.00 86.75 89 LEU A C 1
ATOM 702 O O . LEU A 1 89 ? 5.689 -7.189 -5.293 1.00 86.75 89 LEU A O 1
ATOM 706 N N . GLN A 1 90 ? 4.208 -8.416 -4.125 1.00 85.25 90 GLN A N 1
ATOM 707 C CA . GLN A 1 90 ? 4.246 -9.579 -5.011 1.00 85.25 90 GLN A CA 1
ATOM 708 C C . GLN A 1 90 ? 3.725 -9.240 -6.419 1.00 85.25 90 GLN A C 1
ATOM 710 O O . GLN A 1 90 ? 4.393 -9.551 -7.400 1.00 85.25 90 GLN A O 1
ATOM 715 N N . LEU A 1 91 ? 2.603 -8.516 -6.534 1.00 88.00 91 LEU A N 1
ATOM 716 C CA . LEU A 1 91 ? 2.062 -8.068 -7.827 1.00 88.00 91 LEU A CA 1
ATOM 717 C C . LEU A 1 91 ? 3.039 -7.176 -8.603 1.00 88.00 91 LEU A C 1
ATOM 719 O O . LEU A 1 91 ? 3.164 -7.313 -9.820 1.00 88.00 91 LEU A O 1
ATOM 723 N N . ILE A 1 92 ? 3.735 -6.267 -7.911 1.00 85.81 92 ILE A N 1
ATOM 724 C CA . ILE A 1 92 ? 4.794 -5.453 -8.522 1.00 85.81 92 ILE A CA 1
ATOM 725 C C . ILE A 1 92 ? 5.880 -6.381 -9.070 1.00 85.81 92 ILE A C 1
ATOM 727 O O . ILE A 1 92 ? 6.237 -6.269 -10.241 1.00 85.81 92 ILE A O 1
ATOM 731 N N . LYS A 1 93 ? 6.374 -7.321 -8.258 1.00 83.50 93 LYS A N 1
ATOM 732 C CA . LYS A 1 93 ? 7.420 -8.262 -8.670 1.00 83.50 93 LYS A CA 1
ATOM 733 C C . LYS A 1 93 ? 7.018 -9.057 -9.914 1.00 83.50 93 LYS A C 1
ATOM 735 O O . LYS A 1 93 ? 7.781 -9.089 -10.880 1.00 83.50 93 LYS A O 1
ATOM 740 N N . ASP A 1 94 ? 5.830 -9.652 -9.900 1.00 83.44 94 ASP A N 1
ATOM 741 C CA . ASP A 1 94 ? 5.352 -10.522 -10.975 1.00 83.44 94 ASP A CA 1
ATOM 742 C C . ASP A 1 94 ? 5.158 -9.752 -12.286 1.00 83.44 94 ASP A C 1
ATOM 744 O O . ASP A 1 94 ? 5.633 -10.198 -13.331 1.00 83.44 94 ASP A O 1
ATOM 748 N N . GLY A 1 95 ? 4.580 -8.545 -12.233 1.00 80.38 95 GLY A N 1
ATOM 749 C CA . GLY A 1 95 ? 4.402 -7.710 -13.425 1.00 80.38 95 GLY A CA 1
ATOM 750 C C . GLY A 1 95 ? 5.722 -7.354 -14.123 1.00 80.38 95 GLY A C 1
ATOM 751 O O . GLY A 1 95 ? 5.786 -7.282 -15.350 1.00 80.38 95 GLY A O 1
ATOM 752 N N . TYR A 1 96 ? 6.804 -7.175 -13.364 1.00 77.06 96 TYR A N 1
ATOM 753 C CA . TYR A 1 96 ? 8.133 -6.907 -13.921 1.00 77.06 96 TYR A CA 1
ATOM 754 C C . TYR A 1 96 ? 8.876 -8.183 -14.355 1.00 77.06 96 TYR A C 1
ATOM 756 O O . TYR A 1 96 ? 9.639 -8.146 -15.325 1.00 77.06 96 TYR A O 1
ATOM 764 N N . ASP A 1 97 ? 8.635 -9.323 -13.703 1.00 77.19 97 ASP A N 1
ATOM 765 C CA . ASP A 1 97 ? 9.159 -10.622 -14.141 1.00 77.19 97 ASP A CA 1
ATOM 766 C C . ASP A 1 97 ? 8.566 -11.068 -15.490 1.00 77.19 97 ASP A C 1
ATOM 768 O O . ASP A 1 97 ? 9.301 -11.599 -16.330 1.00 77.19 97 ASP A O 1
ATOM 772 N N . GLU A 1 98 ? 7.275 -10.820 -15.733 1.00 74.38 98 GLU A N 1
ATOM 773 C CA . GLU A 1 98 ? 6.621 -11.062 -17.030 1.00 74.38 98 GLU A CA 1
ATOM 774 C C . GLU A 1 98 ? 7.281 -10.249 -18.156 1.00 74.38 98 GLU A C 1
ATOM 776 O O . GLU A 1 98 ? 7.586 -10.778 -19.227 1.00 74.38 98 GLU A O 1
ATOM 781 N N . LEU A 1 99 ? 7.603 -8.979 -17.895 1.00 69.75 99 LEU A N 1
ATOM 782 C CA . LEU A 1 99 ? 8.282 -8.116 -18.866 1.00 69.75 99 LEU A CA 1
ATOM 783 C C . LEU A 1 99 ? 9.710 -8.551 -19.170 1.00 69.75 99 LEU A C 1
ATOM 785 O O . LEU A 1 99 ? 10.151 -8.466 -20.316 1.00 69.75 99 LEU A O 1
ATOM 789 N N . ARG A 1 100 ? 10.453 -9.029 -18.165 1.00 71.75 100 ARG A N 1
ATOM 790 C CA . ARG A 1 100 ? 11.796 -9.577 -18.398 1.00 71.75 100 ARG A CA 1
ATOM 791 C C . ARG A 1 100 ? 11.738 -10.769 -19.342 1.00 71.75 100 ARG A C 1
ATOM 793 O O . ARG A 1 100 ? 12.580 -10.869 -20.232 1.00 71.75 100 ARG A O 1
ATOM 800 N N . GLN A 1 101 ? 10.781 -11.673 -19.137 1.00 70.00 101 GLN A N 1
ATOM 801 C CA . GLN A 1 101 ? 10.620 -12.849 -19.994 1.00 70.00 101 GLN A CA 1
ATOM 802 C C . GLN A 1 101 ? 10.310 -12.456 -21.446 1.00 70.00 101 GLN A C 1
ATOM 804 O O . GLN A 1 101 ? 10.745 -13.152 -22.360 1.00 70.00 101 GLN A O 1
ATOM 809 N N . ALA A 1 102 ? 9.626 -11.327 -21.655 1.00 69.44 102 ALA A N 1
ATOM 810 C CA . ALA A 1 102 ? 9.314 -10.799 -22.979 1.00 69.44 102 ALA A CA 1
ATOM 811 C C . ALA A 1 102 ? 10.476 -10.031 -23.655 1.00 69.44 102 ALA A C 1
ATOM 813 O O . ALA A 1 102 ? 10.612 -10.117 -24.874 1.00 69.44 102 ALA A O 1
ATOM 814 N N . GLU A 1 103 ? 11.311 -9.290 -22.906 1.00 67.75 103 GLU A N 1
ATOM 815 C CA . GLU A 1 103 ? 12.239 -8.284 -23.476 1.00 67.75 103 GLU A CA 1
ATOM 816 C C . GLU A 1 103 ? 13.743 -8.473 -23.160 1.00 67.75 103 GLU A C 1
ATOM 818 O O . GLU A 1 103 ? 14.578 -7.746 -23.701 1.00 67.75 103 GLU A O 1
ATOM 823 N N . GLY A 1 104 ? 14.136 -9.447 -22.329 1.00 64.94 104 GLY A N 1
ATOM 824 C CA . GLY A 1 104 ? 15.549 -9.753 -22.038 1.00 64.94 104 GLY A CA 1
ATOM 825 C C . GLY A 1 104 ? 16.103 -9.141 -20.740 1.00 64.94 104 GLY A C 1
ATOM 826 O O . GLY A 1 104 ? 15.377 -8.593 -19.919 1.00 64.94 104 GLY A O 1
ATOM 827 N N . ASN A 1 105 ? 17.407 -9.315 -20.486 1.00 61.28 105 ASN A N 1
ATOM 828 C CA . ASN A 1 105 ? 17.987 -9.322 -19.133 1.00 61.28 105 ASN A CA 1
ATOM 829 C C . ASN A 1 105 ? 18.310 -7.921 -18.558 1.00 61.28 105 ASN A C 1
ATOM 831 O O . ASN A 1 105 ? 19.472 -7.531 -18.478 1.00 61.28 105 ASN A O 1
ATOM 835 N N . TRP A 1 106 ? 17.284 -7.171 -18.145 1.00 60.53 106 TRP A N 1
ATOM 836 C CA . TRP A 1 106 ? 17.414 -5.860 -17.481 1.00 60.53 106 TRP A CA 1
ATOM 837 C C . TRP A 1 106 ? 17.227 -5.905 -15.949 1.00 60.53 106 TRP A C 1
ATOM 839 O O . TRP A 1 106 ? 17.465 -4.910 -15.282 1.00 60.53 106 TRP A O 1
ATOM 849 N N . LEU A 1 107 ? 16.859 -7.051 -15.356 1.00 57.03 107 LEU A N 1
ATOM 850 C CA . LEU A 1 107 ? 16.597 -7.182 -13.904 1.00 57.03 107 LEU A CA 1
ATOM 851 C C . LEU A 1 107 ? 17.851 -7.379 -13.026 1.00 57.03 107 LEU A C 1
ATOM 853 O O . LEU A 1 107 ? 17.719 -7.578 -11.817 1.00 57.03 107 LEU A O 1
ATOM 857 N N . ALA A 1 108 ? 19.064 -7.339 -13.587 1.00 57.66 108 ALA A N 1
ATOM 858 C CA . ALA A 1 108 ? 20.275 -7.553 -12.792 1.00 57.66 108 ALA A CA 1
ATOM 859 C C . ALA A 1 108 ? 20.424 -6.513 -11.657 1.00 57.66 108 ALA A C 1
ATOM 861 O O . ALA A 1 108 ? 20.803 -6.901 -10.550 1.00 57.66 108 ALA A O 1
ATOM 862 N N . GLY A 1 109 ? 20.053 -5.240 -11.868 1.00 53.94 109 GLY A N 1
ATOM 863 C CA . GLY A 1 109 ? 20.086 -4.207 -10.821 1.00 53.94 109 GLY A CA 1
ATOM 864 C C . GLY A 1 109 ? 18.848 -4.176 -9.916 1.00 53.94 109 GLY A C 1
ATOM 865 O O . GLY A 1 109 ? 18.967 -3.881 -8.727 1.00 53.94 109 GLY A O 1
ATOM 866 N N . ALA A 1 110 ? 17.677 -4.605 -10.400 1.00 57.62 110 ALA A N 1
ATOM 867 C CA . ALA A 1 110 ? 16.462 -4.717 -9.580 1.00 57.62 110 ALA A CA 1
ATOM 868 C C . ALA A 1 110 ? 16.580 -5.740 -8.429 1.00 57.62 110 ALA A C 1
ATOM 870 O O . ALA A 1 110 ? 15.870 -5.633 -7.429 1.00 57.62 110 ALA A O 1
ATOM 871 N N . SER A 1 111 ? 17.491 -6.714 -8.535 1.00 61.25 111 SER A N 1
ATOM 872 C CA . SER A 1 111 ? 17.762 -7.704 -7.482 1.00 61.25 111 SER A CA 1
ATOM 873 C C . SER A 1 111 ? 18.079 -7.072 -6.114 1.00 61.25 111 SER A C 1
ATOM 875 O O . SER A 1 111 ? 17.670 -7.604 -5.081 1.00 61.25 111 SER A O 1
ATOM 877 N N . ALA A 1 112 ? 18.726 -5.900 -6.096 1.00 63.91 112 ALA A N 1
ATOM 878 C CA . ALA A 1 112 ? 19.053 -5.175 -4.870 1.00 63.91 112 ALA A CA 1
ATOM 879 C C . ALA A 1 112 ? 17.813 -4.564 -4.190 1.00 63.91 112 ALA A C 1
ATOM 881 O O . ALA A 1 112 ? 17.698 -4.613 -2.963 1.00 63.91 112 ALA A O 1
ATOM 882 N N . ALA A 1 113 ? 16.861 -4.041 -4.973 1.00 63.28 113 ALA A N 1
ATOM 883 C CA . ALA A 1 113 ? 15.598 -3.511 -4.451 1.00 63.28 113 ALA A CA 1
ATOM 884 C C . ALA A 1 113 ? 14.777 -4.618 -3.765 1.00 63.28 113 ALA A C 1
ATOM 886 O O . ALA A 1 113 ? 14.211 -4.421 -2.687 1.00 63.28 113 ALA A O 1
ATOM 887 N N . TRP A 1 114 ? 14.788 -5.821 -4.349 1.00 69.75 114 TRP A N 1
ATOM 888 C CA . TRP A 1 114 ? 14.058 -6.975 -3.827 1.00 69.75 114 TRP A CA 1
ATOM 889 C C . TRP A 1 114 ? 14.735 -7.662 -2.636 1.00 69.75 114 TRP A C 1
ATOM 891 O O . TRP A 1 114 ? 14.037 -8.239 -1.806 1.00 69.75 114 TRP A O 1
ATOM 901 N N . ALA A 1 115 ? 16.060 -7.575 -2.493 1.00 69.19 115 ALA A N 1
ATOM 902 C CA . ALA A 1 115 ? 16.765 -8.124 -1.331 1.00 69.19 115 ALA A CA 1
ATOM 903 C C . ALA A 1 115 ? 16.341 -7.432 -0.021 1.00 69.19 115 ALA A C 1
ATOM 905 O O . ALA A 1 115 ? 16.030 -8.098 0.969 1.00 69.19 115 ALA A O 1
ATOM 906 N N . ASN A 1 116 ? 16.241 -6.098 -0.037 1.00 64.25 116 ASN A N 1
ATOM 907 C CA . ASN A 1 116 ? 15.733 -5.325 1.102 1.00 64.25 116 ASN A CA 1
ATOM 908 C C . ASN A 1 116 ? 14.250 -5.621 1.379 1.00 64.25 116 ASN A C 1
ATOM 910 O O . ASN A 1 116 ? 13.847 -5.719 2.540 1.00 64.25 116 ASN A O 1
ATOM 914 N N . TYR A 1 117 ? 13.448 -5.818 0.325 1.00 66.06 117 TYR A N 1
ATOM 915 C CA . TYR A 1 117 ? 12.063 -6.275 0.453 1.00 66.06 117 TYR A CA 1
ATOM 916 C C . TYR A 1 117 ? 11.976 -7.644 1.129 1.00 66.06 117 TYR A C 1
ATOM 918 O O . TYR A 1 117 ? 11.214 -7.793 2.073 1.00 66.06 117 TYR A O 1
ATOM 926 N N . GLN A 1 118 ? 12.766 -8.631 0.705 1.00 68.44 118 GLN A N 1
ATOM 927 C CA . GLN A 1 118 ? 12.696 -9.991 1.239 1.00 68.44 118 GLN A CA 1
ATOM 928 C C . GLN A 1 118 ? 12.975 -10.031 2.747 1.00 68.44 118 GLN A C 1
ATOM 930 O O . GLN A 1 118 ? 12.291 -10.740 3.485 1.00 68.44 118 GLN A O 1
ATOM 935 N N . GLN A 1 119 ? 13.938 -9.239 3.224 1.00 69.25 119 GLN A N 1
ATOM 936 C CA . GLN A 1 119 ? 14.223 -9.128 4.653 1.00 69.25 119 GLN A CA 1
ATOM 937 C C . GLN A 1 119 ? 13.061 -8.479 5.422 1.00 69.25 119 GLN A C 1
ATOM 939 O O . GLN A 1 119 ? 12.659 -8.979 6.473 1.00 69.25 119 GLN A O 1
ATOM 944 N N . GLN A 1 120 ? 12.485 -7.397 4.892 1.00 65.19 120 GLN A N 1
ATOM 945 C CA . GLN A 1 120 ? 11.335 -6.730 5.512 1.00 65.19 120 GLN A CA 1
ATOM 946 C C . GLN A 1 120 ? 10.074 -7.599 5.484 1.00 65.19 120 GLN A C 1
ATOM 948 O O . GLN A 1 120 ? 9.386 -7.689 6.495 1.00 65.19 120 GLN A O 1
ATOM 953 N N . ALA A 1 121 ? 9.816 -8.300 4.380 1.00 65.38 121 ALA A N 1
ATOM 954 C CA . ALA A 1 121 ? 8.732 -9.264 4.239 1.00 65.38 121 ALA A CA 1
ATOM 955 C C . ALA A 1 121 ? 8.887 -10.427 5.225 1.00 65.38 121 ALA A C 1
ATOM 957 O O . ALA A 1 121 ? 7.905 -10.848 5.824 1.00 65.38 121 ALA A O 1
ATOM 958 N N . SER A 1 122 ? 10.113 -10.905 5.462 1.00 64.88 122 SER A N 1
ATOM 959 C CA . SER A 1 122 ? 10.377 -11.935 6.472 1.00 64.88 122 SER A CA 1
ATOM 960 C C . SER A 1 122 ? 10.085 -11.438 7.893 1.00 64.88 122 SER A C 1
ATOM 962 O O . SER A 1 122 ? 9.462 -12.158 8.670 1.00 64.88 122 SER A O 1
ATOM 964 N N . ASN A 1 123 ? 10.483 -10.208 8.231 1.00 68.56 123 ASN A N 1
ATOM 965 C CA . ASN A 1 123 ? 10.193 -9.606 9.539 1.00 68.56 123 ASN A CA 1
ATOM 966 C C . ASN A 1 123 ? 8.688 -9.349 9.724 1.00 68.56 123 ASN A C 1
ATOM 968 O O . ASN A 1 123 ? 8.132 -9.604 10.792 1.00 68.56 123 ASN A O 1
ATOM 972 N N . ALA A 1 124 ? 8.024 -8.869 8.672 1.00 63.62 124 ALA A N 1
ATOM 973 C CA . ALA A 1 124 ? 6.582 -8.680 8.626 1.00 63.62 124 ALA A CA 1
ATOM 974 C C . ALA A 1 124 ? 5.841 -10.008 8.804 1.00 63.62 124 ALA A C 1
ATOM 976 O O . ALA A 1 124 ? 4.954 -10.091 9.643 1.00 63.62 124 ALA A O 1
ATOM 977 N N . ALA A 1 125 ? 6.231 -11.057 8.078 1.00 60.00 125 ALA A N 1
ATOM 978 C CA . ALA A 1 125 ? 5.625 -12.382 8.174 1.00 60.00 125 ALA A CA 1
ATOM 979 C C . ALA A 1 125 ? 5.783 -13.000 9.573 1.00 60.00 125 ALA A C 1
ATOM 981 O O . ALA A 1 125 ? 4.848 -13.627 10.061 1.00 60.00 125 ALA A O 1
ATOM 982 N N . GLN A 1 126 ? 6.921 -12.786 10.244 1.00 64.12 126 GLN A N 1
ATOM 983 C CA . GLN A 1 126 ? 7.112 -13.196 11.641 1.00 64.12 126 GLN A CA 1
ATOM 984 C C . GLN A 1 126 ? 6.135 -12.476 12.580 1.00 64.12 126 GLN A C 1
ATOM 986 O O . GLN A 1 126 ? 5.401 -13.132 13.312 1.00 64.12 126 GLN A O 1
ATOM 991 N N . GLN A 1 127 ? 6.048 -11.144 12.492 1.00 61.31 127 GLN A N 1
ATOM 992 C CA . GLN A 1 127 ? 5.090 -10.363 13.289 1.00 61.31 127 GLN A CA 1
ATOM 993 C C . GLN A 1 127 ? 3.635 -10.733 12.978 1.00 61.31 127 GLN A C 1
ATOM 995 O O . GLN A 1 127 ? 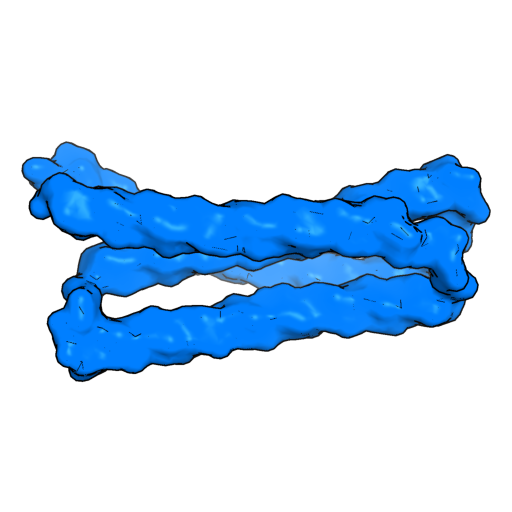2.776 -10.714 13.855 1.00 61.31 127 GLN A O 1
ATOM 1000 N N . MET A 1 128 ? 3.351 -11.071 11.723 1.00 59.47 128 MET A N 1
ATOM 1001 C CA . MET A 1 128 ? 2.029 -11.479 11.276 1.00 59.47 128 MET A CA 1
ATOM 1002 C C . MET A 1 128 ? 1.669 -12.874 11.785 1.00 59.47 128 MET A C 1
ATOM 1004 O O . MET A 1 128 ? 0.523 -13.079 12.155 1.00 59.47 128 MET A O 1
ATOM 1008 N N . GLY A 1 129 ? 2.622 -13.808 11.871 1.00 58.19 129 GLY A N 1
ATOM 1009 C CA . GLY A 1 129 ? 2.412 -15.121 12.488 1.00 58.19 129 GLY A CA 1
ATOM 1010 C C . GLY A 1 129 ? 1.971 -15.019 13.951 1.00 58.19 129 GLY A C 1
ATOM 1011 O O . GLY A 1 129 ? 1.023 -15.694 14.354 1.00 58.19 129 GLY A O 1
ATOM 1012 N N . ASP A 1 130 ? 2.579 -14.105 14.707 1.00 59.66 130 ASP A N 1
ATOM 1013 C CA . ASP A 1 130 ? 2.233 -13.856 16.113 1.00 59.66 130 ASP A CA 1
ATOM 1014 C C . ASP A 1 130 ? 0.837 -13.213 16.269 1.00 59.66 130 ASP A C 1
ATOM 1016 O O . ASP A 1 130 ? 0.064 -13.566 17.167 1.00 59.66 130 ASP A O 1
ATOM 1020 N N . VAL A 1 131 ? 0.471 -12.295 15.366 1.00 56.00 131 VAL A N 1
ATOM 1021 C CA . VAL A 1 131 ? -0.838 -11.613 15.382 1.00 56.00 131 VAL A CA 1
ATOM 1022 C C . VAL A 1 131 ? -1.955 -12.516 14.857 1.00 56.00 131 VAL A C 1
ATOM 1024 O O . VAL A 1 131 ? -3.015 -12.587 15.470 1.00 56.00 131 VAL A O 1
ATOM 1027 N N . VAL A 1 132 ? -1.734 -13.249 13.762 1.00 54.56 132 VAL A N 1
ATOM 1028 C CA . VAL A 1 132 ? -2.730 -14.148 13.155 1.00 54.56 132 VAL A CA 1
ATOM 1029 C C . VAL A 1 132 ? -3.114 -15.269 14.122 1.00 54.56 132 VAL A C 1
ATOM 1031 O O . VAL A 1 132 ? -4.302 -15.556 14.250 1.00 54.56 132 VAL A O 1
ATOM 1034 N N . GLY A 1 133 ? -2.160 -15.843 14.867 1.00 54.00 133 GLY A N 1
ATOM 1035 C CA . GLY A 1 133 ? -2.466 -16.827 15.914 1.00 54.00 133 GLY A CA 1
ATOM 1036 C C . GLY A 1 133 ? -3.338 -16.265 17.045 1.00 54.00 133 GLY A C 1
ATOM 1037 O O . GLY A 1 133 ? -4.213 -16.958 17.556 1.00 54.00 133 GLY A O 1
ATOM 1038 N N . THR A 1 134 ? -3.151 -14.989 17.390 1.00 51.75 134 THR A N 1
ATOM 1039 C CA . THR A 1 134 ? -3.901 -14.301 18.456 1.00 51.75 134 THR A CA 1
ATOM 1040 C C . THR A 1 134 ? -5.298 -13.864 17.996 1.00 51.75 134 THR A C 1
ATOM 1042 O O . THR A 1 134 ? -6.267 -13.972 18.743 1.00 51.75 134 THR A O 1
ATOM 1045 N N . VAL A 1 135 ? -5.418 -13.392 16.754 1.00 51.25 135 VAL A N 1
ATOM 1046 C CA . VAL A 1 135 ? -6.671 -12.888 16.175 1.00 51.25 135 VAL A CA 1
ATOM 1047 C C . VAL A 1 135 ? -7.598 -14.037 15.764 1.00 51.25 135 VAL A C 1
ATOM 1049 O O . VAL A 1 135 ? -8.783 -13.987 16.077 1.00 51.25 135 VAL A O 1
ATOM 1052 N N . ILE A 1 136 ? -7.087 -15.097 15.123 1.00 50.19 136 ILE A N 1
ATOM 1053 C CA . ILE A 1 136 ? -7.910 -16.263 14.745 1.00 50.19 136 ILE A CA 1
ATOM 1054 C C . ILE A 1 136 ? -8.398 -17.015 15.993 1.00 50.19 136 ILE A C 1
ATOM 1056 O O . ILE A 1 136 ? -9.586 -17.312 16.079 1.00 50.19 136 ILE A O 1
ATOM 1060 N N . GLY A 1 137 ? -7.536 -17.216 16.998 1.00 48.38 137 GLY A N 1
ATOM 1061 C CA . GLY A 1 137 ? -7.939 -17.843 18.263 1.00 48.38 137 GLY A CA 1
ATOM 1062 C C . GLY A 1 137 ? -9.005 -17.048 19.029 1.00 48.38 137 GLY A C 1
ATOM 1063 O O . GLY A 1 137 ? -9.889 -17.640 19.636 1.00 48.38 137 GLY A O 1
ATOM 1064 N N . GLY A 1 138 ? -8.986 -15.712 18.947 1.00 44.94 138 GLY A N 1
ATOM 1065 C CA . GLY A 1 138 ? -10.024 -14.859 19.537 1.00 44.94 138 GLY A CA 1
ATOM 1066 C C . GLY A 1 138 ? -11.361 -14.856 18.780 1.00 44.94 138 GLY A C 1
ATOM 1067 O O . GLY A 1 138 ? -12.397 -14.601 19.389 1.00 44.94 138 GLY A O 1
ATOM 1068 N N . PHE A 1 139 ? -11.356 -15.157 17.476 1.00 40.25 139 PHE A N 1
ATOM 1069 C CA . PHE A 1 139 ? -12.569 -15.287 16.658 1.00 40.25 139 PHE A CA 1
ATOM 1070 C C . PHE A 1 139 ? -13.207 -16.684 16.715 1.00 40.25 139 PHE A C 1
ATOM 1072 O O . PHE A 1 139 ? -14.399 -16.795 16.440 1.00 40.25 139 PHE A O 1
ATOM 1079 N N . GLU A 1 140 ? -12.450 -17.738 17.039 1.00 41.97 140 GLU A N 1
ATOM 1080 C CA . GLU A 1 140 ? -12.986 -19.103 17.195 1.00 41.97 140 GLU A CA 1
ATOM 1081 C C . GLU A 1 140 ? -13.680 -19.334 18.553 1.00 41.97 140 GLU A C 1
ATOM 1083 O O . GLU A 1 140 ? -14.549 -20.201 18.640 1.00 41.97 140 GLU A O 1
ATOM 1088 N N . ASP A 1 141 ? -13.361 -18.535 19.579 1.00 42.31 141 ASP A N 1
ATOM 1089 C CA . ASP A 1 141 ? -13.913 -18.655 20.943 1.00 42.31 141 ASP A CA 1
ATOM 1090 C C . ASP A 1 141 ? -15.124 -17.727 21.243 1.00 42.31 141 ASP A C 1
ATOM 1092 O O . ASP A 1 141 ? -15.613 -17.710 22.378 1.00 42.31 141 ASP A O 1
ATOM 1096 N N . ALA A 1 142 ? -15.639 -16.967 20.261 1.00 38.59 142 ALA A N 1
ATOM 1097 C CA . ALA A 1 142 ? -16.753 -16.007 20.417 1.00 38.59 142 ALA A CA 1
ATOM 1098 C C . ALA A 1 142 ? -17.983 -16.321 19.546 1.00 38.59 142 ALA A C 1
ATOM 1100 O O . ALA A 1 142 ? -19.121 -16.143 20.049 1.00 38.59 142 ALA A O 1
#

Foldseek 3Di:
DVVLVVVLVVLLVVLVVVLVVVLVVLLVCLVPDDLVRLLVVLLVQLVVLVVVLVVVLVVLVVCCVVVVDDPLSSLSSNLSSLVSSVVSNVSSVVSVVVSCVVPHDSCPSSVVSVVVVVVVNVVSVVVSVVSVVVNVVVVVVD